Protein AF-M3CYW8-F1 (afdb_monomer_lite)

Radius of gyration: 17.1 Å; chains: 1; bounding box: 38×46×54 Å

Organism: Sphaerulina musiva (strain SO2202) (NCBI:txid692275)

Sequence (174 aa):
MQSASAKNTYDPSAAALNAGDVRFSFRGDLIPPSKANEIPVTLGLHHHGDAPEAAGYTIAELAHLARSSYAAQRCIAFQTLGRILYKLGKGEFGDPGEPEHVLEGGVVEGPEDTFGELARGLWREVERLQIVPILVDESEGRGVDGGKHMSAKSYATEAVWLWRKGGGRRWDAK

Structure (mmCIF, N/CA/C/O backbone):
data_AF-M3CYW8-F1
#
_entry.id   AF-M3CYW8-F1
#
loop_
_atom_site.group_PDB
_atom_site.id
_atom_site.type_symbol
_atom_site.label_atom_id
_atom_site.label_alt_id
_atom_site.label_comp_id
_atom_site.label_asym_id
_atom_site.label_entity_id
_atom_site.label_seq_id
_atom_site.pdbx_PDB_ins_code
_atom_site.Cartn_x
_atom_site.Cartn_y
_atom_site.Cartn_z
_atom_site.occupancy
_atom_site.B_iso_or_equiv
_atom_site.auth_seq_id
_atom_site.auth_comp_id
_atom_site.auth_asym_id
_atom_site.auth_atom_id
_atom_site.pdbx_PDB_model_num
ATOM 1 N N . MET A 1 1 ? -13.061 -35.719 -1.740 1.00 35.22 1 MET A N 1
ATOM 2 C CA . MET A 1 1 ? -12.083 -34.989 -0.907 1.00 35.22 1 MET A CA 1
ATOM 3 C C . MET A 1 1 ? -12.704 -33.641 -0.600 1.00 35.22 1 MET A C 1
ATOM 5 O O . MET A 1 1 ? -13.018 -32.917 -1.532 1.00 35.22 1 MET A O 1
ATOM 9 N N . GLN A 1 2 ? -13.049 -33.399 0.665 1.00 31.12 2 GLN A N 1
ATOM 10 C CA . GLN A 1 2 ? -13.748 -32.186 1.096 1.00 31.12 2 GLN A CA 1
ATOM 11 C C . GLN A 1 2 ? -12.807 -30.988 0.931 1.00 31.12 2 GLN A C 1
ATOM 13 O O . GLN A 1 2 ? -11.721 -30.978 1.505 1.00 31.12 2 GLN A O 1
ATOM 18 N N . SER A 1 3 ? -13.215 -30.019 0.111 1.00 34.97 3 SER A N 1
ATOM 19 C CA . SER A 1 3 ? -12.568 -28.712 0.024 1.00 34.97 3 SER A CA 1
ATOM 20 C C . SER A 1 3 ? -12.734 -28.040 1.380 1.00 34.97 3 SER A C 1
ATOM 22 O O . SER A 1 3 ? -13.861 -27.781 1.800 1.00 34.97 3 SER A O 1
ATOM 24 N N . ALA A 1 4 ? -11.634 -27.819 2.096 1.00 35.78 4 ALA A N 1
ATOM 25 C CA . ALA A 1 4 ? -11.656 -27.016 3.305 1.00 35.78 4 ALA A CA 1
ATOM 26 C C . ALA A 1 4 ? -12.133 -25.614 2.906 1.00 35.78 4 ALA A C 1
ATOM 28 O O . ALA A 1 4 ? -11.433 -24.897 2.196 1.00 35.78 4 ALA A O 1
ATOM 29 N N . SER A 1 5 ? -13.359 -25.262 3.298 1.00 37.94 5 SER A N 1
ATOM 30 C CA . SER A 1 5 ? -13.871 -23.900 3.195 1.00 37.94 5 SER A CA 1
ATOM 31 C C . SER A 1 5 ? -12.878 -23.001 3.921 1.00 37.94 5 SER A C 1
ATOM 33 O O . SER A 1 5 ? -12.704 -23.148 5.133 1.00 37.94 5 SER A O 1
ATOM 35 N N . ALA A 1 6 ? -12.190 -22.121 3.190 1.00 43.75 6 ALA A N 1
ATOM 36 C CA . ALA A 1 6 ? -11.362 -21.095 3.802 1.00 43.75 6 ALA A CA 1
ATOM 37 C C . ALA A 1 6 ? -12.234 -20.365 4.833 1.00 43.75 6 ALA A C 1
ATOM 39 O O . ALA A 1 6 ? -13.352 -19.946 4.520 1.00 43.75 6 ALA A O 1
ATOM 40 N N . LYS A 1 7 ? -11.780 -20.310 6.090 1.00 39.78 7 LYS A N 1
ATOM 41 C CA . LYS A 1 7 ? -12.448 -19.521 7.128 1.00 39.78 7 LYS A CA 1
ATOM 42 C C . LYS A 1 7 ? -12.556 -18.101 6.582 1.00 39.78 7 LYS A C 1
ATOM 44 O O . LYS A 1 7 ? -11.535 -17.492 6.283 1.00 39.78 7 LYS A O 1
ATOM 49 N N . ASN A 1 8 ? -13.777 -17.611 6.404 1.00 44.81 8 ASN A N 1
ATOM 50 C CA . ASN A 1 8 ? -14.013 -16.263 5.917 1.00 44.81 8 ASN A CA 1
ATOM 51 C C . ASN A 1 8 ? -13.693 -15.298 7.071 1.00 44.81 8 ASN A C 1
ATOM 53 O O . ASN A 1 8 ? -14.564 -14.960 7.865 1.00 44.81 8 ASN A O 1
ATOM 57 N N . THR A 1 9 ? -12.414 -14.944 7.238 1.00 44.19 9 THR A N 1
ATOM 58 C CA . THR A 1 9 ? -11.902 -14.138 8.367 1.00 44.19 9 THR A CA 1
ATOM 59 C C . THR A 1 9 ? -12.361 -12.673 8.314 1.00 44.19 9 THR A C 1
ATOM 61 O O . THR A 1 9 ? -12.047 -11.887 9.200 1.00 44.19 9 THR A O 1
ATOM 64 N N . TYR A 1 10 ? -13.138 -12.309 7.290 1.00 50.12 10 TYR A N 1
ATOM 65 C CA . TYR A 1 10 ? -13.766 -11.001 7.111 1.00 50.12 10 TYR A CA 1
ATOM 66 C C . TYR A 1 10 ? -15.266 -11.027 7.441 1.00 50.12 10 TYR A C 1
ATOM 68 O O . TYR A 1 10 ? -16.090 -10.447 6.736 1.00 50.12 10 TYR A O 1
ATOM 76 N N . ASP A 1 11 ? -15.628 -11.734 8.514 1.00 54.34 11 ASP A N 1
ATOM 77 C CA . ASP A 1 11 ? -16.987 -11.736 9.049 1.00 54.34 11 ASP A CA 1
ATOM 78 C C . ASP A 1 11 ? -17.301 -10.352 9.658 1.00 54.34 11 ASP A C 1
ATOM 80 O O . ASP A 1 11 ? -16.571 -9.900 10.546 1.00 54.34 11 ASP A O 1
ATOM 84 N N . PRO A 1 12 ? -18.371 -9.656 9.225 1.00 52.81 12 PRO A N 1
ATOM 85 C CA . PRO A 1 12 ? -18.763 -8.364 9.788 1.00 52.81 12 PRO A CA 1
ATOM 86 C C . PRO A 1 12 ? -19.141 -8.415 11.278 1.00 52.81 12 PRO A C 1
ATOM 88 O O . PRO A 1 12 ? -19.253 -7.360 11.901 1.00 52.81 12 PRO A O 1
ATOM 91 N N . SER A 1 13 ? -19.319 -9.611 11.850 1.00 46.88 13 SER A N 1
ATOM 92 C CA . SER A 1 13 ? -19.565 -9.854 13.277 1.00 46.88 13 SER A CA 1
ATOM 93 C C . SER A 1 13 ? -18.305 -10.158 14.104 1.00 46.88 13 SER A C 1
ATOM 95 O O . SER A 1 13 ? -18.406 -10.335 15.320 1.00 46.88 13 SER A O 1
ATOM 97 N N . ALA A 1 14 ? -17.118 -10.214 13.487 1.00 51.06 14 ALA A N 1
ATOM 98 C CA . ALA A 1 14 ? -15.874 -10.504 14.196 1.00 51.06 14 ALA A CA 1
ATOM 99 C C . ALA A 1 14 ? -15.530 -9.403 15.219 1.00 51.06 14 ALA A C 1
ATOM 101 O O . ALA A 1 14 ? -15.450 -8.223 14.884 1.00 51.06 14 ALA A O 1
ATOM 102 N N . ALA A 1 15 ? -15.294 -9.807 16.473 1.00 44.16 15 ALA A N 1
ATOM 103 C CA . ALA A 1 15 ? -15.057 -8.900 17.601 1.00 44.16 15 ALA A CA 1
ATOM 104 C C . ALA A 1 15 ? -13.686 -8.187 17.576 1.00 44.16 15 ALA A C 1
ATOM 106 O O . ALA A 1 15 ? -13.506 -7.198 18.280 1.00 44.16 15 ALA A O 1
ATOM 107 N N . ALA A 1 16 ? -12.729 -8.670 16.776 1.00 53.78 16 ALA A N 1
ATOM 108 C CA . ALA A 1 16 ? -11.415 -8.058 16.594 1.00 53.78 16 ALA A CA 1
ATOM 109 C C . ALA A 1 16 ? -10.911 -8.306 15.164 1.00 53.78 16 ALA A C 1
ATOM 111 O O . ALA A 1 16 ? -11.037 -9.415 14.638 1.00 53.78 16 ALA A O 1
ATOM 112 N N . LEU A 1 17 ? -10.337 -7.276 14.536 1.00 63.50 17 LEU A N 1
ATOM 113 C CA . LEU A 1 17 ? -9.733 -7.385 13.209 1.00 63.50 17 LEU A CA 1
ATOM 114 C C . LEU A 1 17 ? -8.260 -7.764 13.337 1.00 63.50 17 LEU A C 1
ATOM 116 O O . LEU A 1 17 ? -7.451 -6.971 13.813 1.00 63.50 17 LEU A O 1
ATOM 120 N N . ASN A 1 18 ? -7.888 -8.948 12.852 1.00 76.94 18 ASN A N 1
ATOM 121 C CA . ASN A 1 18 ? -6.478 -9.284 12.685 1.00 76.94 18 ASN A CA 1
ATOM 122 C C . ASN A 1 18 ? -5.862 -8.363 11.629 1.00 76.94 18 ASN A C 1
ATOM 124 O O . ASN A 1 18 ? -6.365 -8.278 10.509 1.00 76.94 18 ASN A O 1
ATOM 128 N N . ALA A 1 19 ? -4.727 -7.738 11.941 1.00 84.00 19 ALA A N 1
ATOM 129 C CA . ALA A 1 19 ? -4.055 -6.816 11.023 1.00 84.00 19 ALA A CA 1
ATOM 130 C C . ALA A 1 19 ? -3.726 -7.429 9.645 1.00 84.00 19 ALA A C 1
ATOM 132 O O . ALA A 1 19 ? -3.736 -6.719 8.643 1.00 84.00 19 ALA A O 1
ATOM 133 N N . GLY A 1 20 ? -3.472 -8.741 9.579 1.00 83.44 20 GLY A N 1
ATOM 134 C CA . GLY A 1 20 ? -3.218 -9.453 8.320 1.00 83.44 20 GLY A CA 1
ATOM 135 C C . GLY A 1 20 ? -4.445 -9.597 7.413 1.00 83.44 20 GLY A C 1
ATOM 136 O O . GLY A 1 20 ? -4.291 -9.695 6.197 1.00 83.44 20 GLY A O 1
ATOM 137 N N . ASP A 1 21 ? -5.648 -9.558 7.985 1.00 83.69 21 ASP A N 1
ATOM 138 C CA . ASP A 1 21 ? -6.905 -9.696 7.246 1.00 83.69 21 ASP A CA 1
ATOM 139 C C . ASP A 1 21 ? -7.473 -8.338 6.819 1.00 83.69 21 ASP A C 1
ATOM 141 O O . ASP A 1 21 ? -8.363 -8.270 5.975 1.00 83.69 21 ASP A O 1
ATOM 145 N N . VAL A 1 22 ? -6.950 -7.241 7.372 1.00 86.94 22 VAL A N 1
ATOM 146 C CA . VAL A 1 22 ? -7.410 -5.881 7.093 1.00 86.94 22 VAL A CA 1
ATOM 147 C C . VAL A 1 22 ? -7.249 -5.516 5.618 1.00 86.94 22 VAL A C 1
ATOM 149 O O . VAL A 1 22 ? -6.177 -5.659 5.026 1.00 86.94 22 VAL A O 1
ATOM 152 N N . ARG A 1 23 ? -8.332 -4.989 5.039 1.00 90.00 23 ARG A N 1
ATOM 153 C CA . ARG A 1 23 ? -8.417 -4.605 3.633 1.00 90.00 23 ARG A CA 1
ATOM 154 C C . ARG A 1 23 ? -8.270 -3.106 3.460 1.00 90.00 23 ARG A C 1
ATOM 156 O O . ARG A 1 23 ? -8.823 -2.308 4.218 1.00 90.00 23 ARG A O 1
ATOM 163 N N . PHE A 1 24 ? -7.562 -2.740 2.401 1.00 92.25 24 PHE A N 1
ATOM 164 C CA . PHE A 1 24 ? -7.317 -1.361 2.023 1.00 92.25 24 PHE A CA 1
ATOM 165 C C . PHE A 1 24 ? -7.883 -1.064 0.640 1.00 92.25 24 PHE A C 1
ATOM 167 O O . PHE A 1 24 ? -7.797 -1.875 -0.286 1.00 92.25 24 PHE A O 1
ATOM 174 N N . SER A 1 25 ? -8.428 0.138 0.483 1.00 93.06 25 SER A N 1
ATOM 175 C CA . SER A 1 25 ? -8.746 0.683 -0.833 1.00 93.06 25 SER A CA 1
ATOM 176 C C . SER A 1 25 ? -7.463 1.058 -1.583 1.00 93.06 25 SER A C 1
ATOM 178 O O . SER A 1 25 ? -6.399 1.220 -0.986 1.00 93.06 25 SER A O 1
ATOM 180 N N . PHE A 1 26 ? -7.553 1.331 -2.888 1.00 92.75 26 PHE A N 1
ATOM 181 C CA . PHE A 1 26 ? -6.419 1.876 -3.647 1.00 92.75 26 PHE A CA 1
ATOM 182 C C . PHE A 1 26 ? -5.911 3.214 -3.100 1.00 92.75 26 PHE A C 1
ATOM 184 O O . PHE A 1 26 ? -4.781 3.605 -3.382 1.00 92.75 26 PHE A O 1
ATOM 191 N N . ARG A 1 27 ? -6.722 3.949 -2.328 1.00 93.62 27 ARG A N 1
ATOM 192 C CA . ARG A 1 27 ? -6.302 5.185 -1.652 1.00 93.62 27 ARG A CA 1
ATOM 193 C C . ARG A 1 27 ? -5.523 4.927 -0.356 1.00 93.62 27 ARG A C 1
ATOM 195 O O . ARG A 1 27 ? -5.007 5.875 0.225 1.00 93.62 27 ARG A O 1
ATOM 202 N N . GLY A 1 28 ? -5.381 3.665 0.046 1.00 93.38 28 GLY A N 1
ATOM 203 C CA . GLY A 1 28 ? -4.758 3.258 1.301 1.00 93.38 28 GLY A CA 1
ATOM 204 C C . GLY A 1 28 ? -5.671 3.449 2.510 1.00 93.38 28 GLY A C 1
ATOM 205 O O . GLY A 1 28 ? -5.180 3.441 3.628 1.00 93.38 28 GLY A O 1
ATOM 206 N N . ASP A 1 29 ? -6.973 3.657 2.305 1.00 91.88 29 ASP A N 1
ATOM 207 C CA . ASP A 1 29 ? -7.942 3.767 3.399 1.00 91.88 29 ASP A CA 1
ATOM 208 C C . ASP A 1 29 ? -8.380 2.377 3.864 1.00 91.88 29 ASP A C 1
ATOM 210 O O . ASP A 1 29 ? -8.602 1.500 3.024 1.00 91.88 29 ASP A O 1
ATOM 214 N N . LEU A 1 30 ? -8.547 2.203 5.177 1.00 89.00 30 LEU A N 1
ATOM 215 C CA . LEU A 1 30 ? -9.143 1.000 5.758 1.00 89.00 30 LEU A CA 1
ATOM 216 C C . LEU A 1 30 ? -10.566 0.808 5.234 1.00 89.00 30 LEU A C 1
ATOM 218 O O . LEU A 1 30 ? -11.371 1.743 5.229 1.00 89.00 30 LEU A O 1
ATOM 222 N N . ILE A 1 31 ? -10.886 -0.418 4.838 1.00 85.00 31 ILE A N 1
ATOM 223 C CA . ILE A 1 31 ? -12.244 -0.836 4.501 1.00 85.00 31 ILE A CA 1
ATOM 224 C C . ILE A 1 31 ? -12.739 -1.713 5.651 1.00 85.00 31 ILE A C 1
ATOM 226 O O . ILE A 1 31 ? -12.256 -2.827 5.794 1.00 85.00 31 ILE A O 1
ATOM 230 N N . PRO A 1 32 ? -13.684 -1.249 6.485 1.00 77.50 32 PRO A N 1
ATOM 231 C CA . PRO A 1 32 ? -14.276 -2.091 7.518 1.00 77.50 32 PRO A CA 1
ATOM 232 C C . PRO A 1 32 ? -15.002 -3.301 6.902 1.00 77.50 32 PRO A C 1
ATOM 234 O O . PRO A 1 32 ? -15.651 -3.130 5.865 1.00 77.50 32 PRO A O 1
ATOM 237 N N . PRO A 1 33 ? -14.998 -4.483 7.548 1.00 71.50 33 PRO A N 1
ATOM 238 C CA . PRO A 1 33 ? -15.730 -5.662 7.070 1.00 71.50 33 PRO A CA 1
ATOM 239 C C . PRO A 1 33 ? -17.202 -5.400 6.762 1.00 71.50 33 PRO A C 1
ATOM 241 O O . PRO A 1 33 ? -17.707 -5.850 5.738 1.00 71.50 33 PRO A O 1
ATOM 244 N N . SER A 1 34 ? -17.871 -4.592 7.590 1.00 68.88 34 SER A N 1
ATOM 245 C CA . SER A 1 34 ? -19.270 -4.197 7.387 1.00 68.88 34 SER A CA 1
ATOM 246 C C . SER A 1 34 ? -19.511 -3.458 6.069 1.00 68.88 34 SER A C 1
ATOM 248 O O . SER A 1 34 ? -20.586 -3.579 5.498 1.00 68.88 34 SER A O 1
ATOM 250 N N . LYS A 1 35 ? -18.507 -2.737 5.556 1.00 70.25 35 LYS A N 1
ATOM 251 C CA . LYS A 1 35 ? -18.585 -1.991 4.292 1.00 70.25 35 LYS A CA 1
ATOM 252 C C . LYS A 1 35 ? -18.020 -2.757 3.101 1.00 70.25 35 LYS A C 1
ATOM 254 O O . LYS A 1 35 ? -18.289 -2.376 1.967 1.00 70.25 35 LYS A O 1
ATOM 259 N N . ALA A 1 36 ? -17.237 -3.813 3.326 1.00 69.38 36 ALA A N 1
ATOM 260 C CA . ALA A 1 36 ? -16.538 -4.525 2.257 1.00 69.38 36 ALA A CA 1
ATOM 261 C C . ALA A 1 36 ? -17.494 -5.136 1.219 1.00 69.38 36 ALA A C 1
ATOM 263 O O . ALA A 1 36 ? -17.180 -5.102 0.033 1.00 69.38 36 ALA A O 1
ATOM 264 N N . ASN A 1 37 ? -18.669 -5.603 1.660 1.00 67.62 37 ASN A N 1
ATOM 265 C CA . ASN A 1 37 ? -19.702 -6.204 0.804 1.00 67.62 37 ASN A CA 1
ATOM 266 C C . ASN A 1 37 ? -20.645 -5.168 0.153 1.00 67.62 37 ASN A C 1
ATOM 268 O O . ASN A 1 37 ? -21.445 -5.516 -0.710 1.00 67.62 37 ASN A O 1
ATOM 272 N N . GLU A 1 38 ? -20.591 -3.901 0.578 1.00 70.19 38 GLU A N 1
ATOM 273 C CA . GLU A 1 38 ? -21.452 -2.823 0.062 1.00 70.19 38 GLU A CA 1
ATOM 274 C C . GLU A 1 38 ? -20.788 -2.036 -1.078 1.00 70.19 38 GLU A C 1
ATOM 276 O O . GLU A 1 38 ? -21.442 -1.276 -1.797 1.00 70.19 38 GLU A O 1
ATOM 281 N N . ILE A 1 39 ? -19.471 -2.186 -1.245 1.00 71.62 39 ILE A N 1
ATOM 282 C CA . ILE A 1 39 ? -18.699 -1.456 -2.249 1.00 71.62 39 ILE A CA 1
ATOM 283 C C . ILE A 1 39 ? -19.011 -2.035 -3.641 1.00 71.62 39 ILE A C 1
ATOM 285 O O . ILE A 1 39 ? -18.875 -3.236 -3.849 1.00 71.62 39 ILE A O 1
ATOM 289 N N . PRO A 1 40 ? -19.377 -1.210 -4.642 1.00 74.06 40 PRO A N 1
ATOM 290 C CA . PRO A 1 40 ? -19.656 -1.712 -5.984 1.00 74.06 40 PRO A CA 1
ATOM 291 C C . PRO A 1 40 ? -18.444 -2.383 -6.649 1.00 74.06 40 PRO A C 1
ATOM 293 O O . PRO A 1 40 ? -17.348 -1.815 -6.699 1.00 74.06 40 PRO A O 1
ATOM 296 N N . VAL A 1 41 ? -18.663 -3.549 -7.267 1.00 67.62 41 VAL A N 1
ATOM 297 C CA . VAL A 1 41 ? -17.637 -4.297 -8.027 1.00 67.62 41 VAL A CA 1
ATOM 298 C C . VAL A 1 41 ? -17.002 -3.493 -9.162 1.00 67.62 41 VAL A C 1
ATOM 300 O O . VAL A 1 41 ? -15.829 -3.674 -9.487 1.00 67.62 41 VAL A O 1
ATOM 303 N N . THR A 1 42 ? -17.745 -2.530 -9.712 1.00 67.88 42 THR A N 1
ATOM 304 C CA . THR A 1 42 ? -17.305 -1.623 -10.782 1.00 67.88 42 THR A CA 1
ATOM 305 C C . THR A 1 42 ? -16.125 -0.734 -10.389 1.00 67.88 42 THR A C 1
ATOM 307 O O . THR A 1 42 ? -15.474 -0.169 -11.264 1.00 67.88 42 THR A O 1
ATOM 310 N N . LEU A 1 43 ? -15.810 -0.626 -9.094 1.00 66.50 43 LEU A N 1
ATOM 311 C CA . LEU A 1 43 ? -14.669 0.141 -8.594 1.00 66.50 43 LEU A CA 1
ATOM 312 C C . LEU A 1 43 ? -13.328 -0.605 -8.708 1.00 66.50 43 LEU A C 1
ATOM 314 O O . LEU A 1 43 ? -12.297 -0.049 -8.332 1.00 66.50 43 LEU A O 1
ATOM 318 N N . GLY A 1 44 ? -13.321 -1.853 -9.199 1.00 68.81 44 GLY A N 1
ATOM 319 C CA . GLY A 1 44 ? -12.097 -2.642 -9.412 1.00 68.81 44 GLY A CA 1
ATOM 320 C C . GLY A 1 44 ? -11.368 -3.040 -8.123 1.00 68.81 44 GLY A C 1
ATOM 321 O O . GLY A 1 44 ? -10.234 -3.511 -8.166 1.00 68.81 44 GLY A O 1
ATOM 322 N N . LEU A 1 45 ? -12.010 -2.832 -6.971 1.00 72.94 45 LEU A N 1
ATOM 323 C CA . LEU A 1 45 ? -11.499 -3.210 -5.653 1.00 72.94 45 LEU A CA 1
ATOM 324 C C . LEU A 1 45 ? -11.740 -4.684 -5.321 1.00 72.94 45 LEU A C 1
ATOM 326 O O . LEU A 1 45 ? -11.219 -5.155 -4.322 1.00 72.94 45 LEU A O 1
ATOM 330 N N . HIS A 1 46 ? -12.514 -5.394 -6.136 1.00 70.19 46 HIS A N 1
ATOM 331 C CA . HIS A 1 46 ? -12.751 -6.822 -5.969 1.00 70.19 46 HIS A CA 1
ATOM 332 C C . HIS A 1 46 ? -11.733 -7.575 -6.810 1.00 70.19 46 HIS A C 1
ATOM 334 O O . HIS A 1 46 ? -11.487 -7.223 -7.967 1.00 70.19 46 HIS A O 1
ATOM 340 N N . HIS A 1 47 ? -11.119 -8.588 -6.217 1.00 66.50 47 HIS A N 1
ATOM 341 C CA . HIS A 1 47 ? -10.143 -9.433 -6.886 1.00 66.50 47 HIS A CA 1
ATOM 342 C C . HIS A 1 47 ? -10.783 -10.758 -7.304 1.00 66.50 47 HIS A C 1
ATOM 344 O O . HIS A 1 47 ? -11.790 -11.191 -6.764 1.00 66.50 47 HIS A O 1
ATOM 350 N N . HIS A 1 48 ? -10.212 -11.410 -8.313 1.00 56.31 48 HIS A N 1
ATOM 351 C CA . HIS A 1 48 ? -10.724 -12.683 -8.838 1.00 56.31 48 HIS A CA 1
ATOM 352 C C . HIS A 1 48 ? -10.142 -13.912 -8.103 1.00 56.31 48 HIS A C 1
ATOM 354 O O . HIS A 1 48 ? -10.076 -14.991 -8.687 1.00 56.31 48 HIS A O 1
ATOM 360 N N . GLY A 1 49 ? -9.632 -13.727 -6.878 1.00 55.66 49 GLY A N 1
ATOM 361 C CA . GLY A 1 49 ? -8.881 -14.726 -6.104 1.00 55.66 49 GLY A CA 1
ATOM 362 C C . GLY A 1 49 ? -9.694 -15.391 -4.988 1.00 55.66 49 GLY A C 1
ATOM 363 O O . GLY A 1 49 ? -10.896 -15.584 -5.126 1.00 55.66 49 GLY A O 1
ATOM 364 N N . ASP A 1 50 ? -9.036 -15.724 -3.872 1.00 48.50 50 ASP A N 1
ATOM 365 C CA . ASP A 1 50 ? -9.579 -16.569 -2.789 1.00 48.50 50 ASP A CA 1
ATOM 366 C C . ASP A 1 50 ? -10.712 -15.929 -1.948 1.00 48.50 50 ASP A C 1
ATOM 368 O O . ASP A 1 50 ? -11.341 -16.620 -1.147 1.00 48.50 50 ASP A O 1
ATOM 372 N N . ALA A 1 51 ? -11.011 -14.634 -2.127 1.00 53.84 51 ALA A N 1
ATOM 373 C CA . ALA A 1 51 ? -12.122 -13.939 -1.459 1.00 53.84 51 ALA A CA 1
ATOM 374 C C . ALA A 1 51 ? -12.760 -12.856 -2.364 1.00 53.84 51 ALA A C 1
ATOM 376 O O . ALA A 1 51 ? -12.654 -11.664 -2.067 1.00 53.84 51 ALA A O 1
ATOM 377 N N . PRO A 1 52 ? -13.420 -13.248 -3.471 1.00 59.47 52 PRO A N 1
ATOM 378 C CA . PRO A 1 52 ? -13.854 -12.329 -4.528 1.00 59.47 52 PRO A CA 1
ATOM 379 C C . PRO A 1 52 ? -14.988 -11.383 -4.113 1.00 59.47 52 PRO A C 1
ATOM 381 O O . PRO A 1 52 ? -15.232 -10.373 -4.770 1.00 59.47 52 PRO A O 1
ATOM 384 N N . GLU A 1 53 ? -15.660 -11.699 -3.008 1.00 57.97 53 GLU A N 1
ATOM 385 C CA . GLU A 1 53 ? -16.819 -10.972 -2.487 1.00 57.97 53 GLU A CA 1
ATOM 386 C C . GLU A 1 53 ? -16.428 -9.712 -1.688 1.00 57.97 53 GLU A C 1
ATOM 388 O O . GLU A 1 53 ? -17.260 -8.834 -1.486 1.00 57.97 53 GLU A O 1
ATOM 393 N N . ALA A 1 54 ? -15.172 -9.601 -1.228 1.00 64.69 54 ALA A N 1
ATOM 394 C CA . ALA A 1 54 ? -14.749 -8.541 -0.313 1.00 64.69 54 ALA A CA 1
ATOM 395 C C . ALA A 1 54 ? -13.870 -7.491 -1.009 1.00 64.69 54 ALA A C 1
ATOM 397 O O . ALA A 1 54 ? -12.746 -7.771 -1.430 1.00 64.69 54 ALA A O 1
ATOM 398 N N . ALA A 1 55 ? -14.349 -6.249 -1.070 1.00 80.50 55 ALA A N 1
ATOM 399 C CA . ALA A 1 55 ? -13.597 -5.143 -1.649 1.00 80.50 55 ALA A CA 1
ATOM 400 C C . ALA A 1 55 ? -12.308 -4.816 -0.875 1.00 80.50 55 ALA A C 1
ATOM 402 O O . ALA A 1 55 ? -12.280 -4.764 0.355 1.00 80.50 55 ALA A O 1
ATOM 403 N N . GLY A 1 56 ? -11.259 -4.481 -1.617 1.00 87.69 56 GLY A N 1
ATOM 404 C CA . GLY A 1 56 ? -9.968 -4.051 -1.101 1.00 87.69 56 GLY A CA 1
ATOM 405 C C . GLY A 1 56 ? -8.914 -5.141 -1.159 1.00 87.69 56 GLY A C 1
ATOM 406 O O . GLY A 1 56 ? -9.191 -6.281 -1.516 1.00 87.69 56 GLY A O 1
ATOM 407 N N . TYR A 1 57 ? -7.696 -4.758 -0.792 1.00 90.44 57 TYR A N 1
ATOM 408 C CA . TYR A 1 57 ? -6.544 -5.648 -0.783 1.00 90.44 57 TYR A CA 1
ATOM 409 C C . TYR A 1 57 ? -5.910 -5.681 0.600 1.00 90.44 57 TYR A C 1
ATOM 411 O O . TYR A 1 57 ? -5.742 -4.632 1.229 1.00 90.44 57 TYR A O 1
ATOM 419 N N . THR A 1 58 ? -5.523 -6.865 1.058 1.00 92.88 58 THR A N 1
ATOM 420 C CA . THR A 1 58 ? -4.671 -7.005 2.244 1.00 92.88 58 THR A CA 1
ATOM 421 C C . THR A 1 58 ? -3.215 -6.680 1.904 1.00 92.88 58 THR A C 1
ATOM 423 O O . THR A 1 58 ? -2.805 -6.703 0.739 1.00 92.88 58 THR A O 1
ATOM 426 N N . ILE A 1 59 ? -2.380 -6.413 2.914 1.00 94.50 59 ILE A N 1
ATOM 427 C CA . ILE A 1 59 ? -0.935 -6.211 2.695 1.00 94.50 59 ILE A CA 1
ATOM 428 C C . ILE A 1 59 ? -0.301 -7.467 2.072 1.00 94.50 59 ILE A C 1
ATOM 430 O O . ILE A 1 59 ? 0.565 -7.346 1.206 1.00 94.50 59 ILE A O 1
ATOM 434 N N . ALA A 1 60 ? -0.763 -8.666 2.442 1.00 94.12 60 ALA A N 1
ATOM 435 C CA . ALA A 1 60 ? -0.288 -9.929 1.879 1.00 94.12 60 ALA A CA 1
ATOM 436 C C . ALA A 1 60 ? -0.614 -10.073 0.384 1.00 94.12 60 ALA A C 1
ATOM 438 O O . ALA A 1 60 ? 0.263 -10.436 -0.405 1.00 94.12 60 ALA A O 1
ATOM 439 N N . GLU A 1 61 ? -1.840 -9.735 -0.022 1.00 93.50 61 GLU A N 1
ATOM 440 C CA . GLU A 1 61 ? -2.249 -9.734 -1.430 1.00 93.50 61 GLU A CA 1
ATOM 441 C C . GLU A 1 61 ? -1.445 -8.701 -2.232 1.00 93.50 61 GLU A C 1
ATOM 443 O O . GLU A 1 61 ? -0.906 -9.016 -3.294 1.00 93.50 61 GLU A O 1
ATOM 448 N N . LEU A 1 62 ? -1.271 -7.488 -1.697 1.00 96.31 62 LEU A N 1
ATOM 449 C CA . LEU A 1 62 ? -0.443 -6.457 -2.326 1.00 96.31 62 LEU A CA 1
ATOM 450 C C . LEU A 1 62 ? 1.024 -6.892 -2.444 1.00 96.31 62 LEU A C 1
ATOM 452 O O . LEU A 1 62 ? 1.650 -6.649 -3.475 1.00 96.31 62 LEU A O 1
ATOM 456 N N . ALA A 1 63 ? 1.574 -7.579 -1.439 1.00 96.81 63 ALA A N 1
ATOM 457 C CA . ALA A 1 63 ? 2.924 -8.139 -1.494 1.00 96.81 63 ALA A CA 1
ATOM 458 C C . ALA A 1 63 ? 3.059 -9.198 -2.597 1.00 96.81 63 ALA A C 1
ATOM 460 O O . ALA A 1 63 ? 4.097 -9.289 -3.255 1.00 96.81 63 ALA A O 1
ATOM 461 N N . HIS A 1 64 ? 2.022 -10.013 -2.801 1.00 95.44 64 HIS A N 1
ATOM 462 C CA . HIS A 1 64 ? 1.980 -10.979 -3.893 1.00 95.44 64 HIS A CA 1
ATOM 463 C C . HIS A 1 64 ? 1.967 -10.270 -5.256 1.00 95.44 64 HIS A C 1
ATOM 465 O O . HIS A 1 64 ? 2.823 -10.550 -6.097 1.00 95.44 64 HIS A O 1
ATOM 471 N N . LEU A 1 65 ? 1.079 -9.287 -5.444 1.00 95.12 65 LEU A N 1
ATOM 472 C CA . LEU A 1 65 ? 0.990 -8.494 -6.676 1.00 95.12 65 LEU A CA 1
ATOM 473 C C . LEU A 1 65 ? 2.285 -7.728 -6.985 1.00 95.12 65 LEU A C 1
ATOM 475 O O . LEU A 1 65 ? 2.697 -7.666 -8.141 1.00 95.12 65 LEU A O 1
ATOM 479 N N . ALA A 1 66 ? 2.961 -7.205 -5.960 1.00 97.12 66 ALA A N 1
ATOM 480 C CA . ALA A 1 66 ? 4.242 -6.510 -6.071 1.00 97.12 66 ALA A CA 1
ATOM 481 C C . ALA A 1 66 ? 5.366 -7.375 -6.676 1.00 97.12 66 ALA A C 1
ATOM 483 O O . ALA A 1 66 ? 6.304 -6.836 -7.261 1.00 97.12 66 ALA A O 1
ATOM 484 N N . ARG A 1 67 ? 5.266 -8.707 -6.573 1.00 95.81 67 ARG A N 1
ATOM 485 C CA . ARG A 1 67 ? 6.234 -9.675 -7.123 1.00 95.81 67 ARG A CA 1
ATOM 486 C C . ARG A 1 67 ? 5.787 -10.313 -8.440 1.00 95.81 67 ARG A C 1
ATOM 488 O O . ARG A 1 67 ? 6.491 -11.169 -8.969 1.00 95.81 67 ARG A O 1
ATOM 495 N N . SER A 1 68 ? 4.630 -9.924 -8.970 1.00 95.44 68 SER A N 1
ATOM 496 C CA . SER A 1 68 ? 4.101 -10.489 -10.211 1.00 95.44 68 SER A CA 1
ATOM 497 C C . SER A 1 68 ? 5.012 -10.197 -11.403 1.00 95.44 68 SER A C 1
ATOM 499 O O . SER A 1 68 ? 5.590 -9.114 -11.498 1.00 95.44 68 SER A O 1
ATOM 501 N N . SER A 1 69 ? 5.070 -11.114 -12.370 1.00 93.00 69 SER A N 1
ATOM 502 C CA . SER A 1 69 ? 5.667 -10.854 -13.686 1.00 93.00 69 SER A CA 1
ATOM 503 C C . SER A 1 69 ? 4.872 -9.815 -14.487 1.00 93.00 69 SER A C 1
ATOM 505 O O . SER A 1 69 ? 5.430 -9.121 -15.336 1.00 93.00 69 SER A O 1
ATOM 507 N N . TYR A 1 70 ? 3.585 -9.617 -14.182 1.00 94.88 70 TYR A N 1
ATOM 508 C CA . TYR A 1 70 ? 2.756 -8.638 -14.873 1.00 94.88 70 TYR A CA 1
ATOM 509 C C . TYR A 1 70 ? 2.909 -7.229 -14.285 1.00 94.88 70 TYR A C 1
ATOM 511 O O . TYR A 1 70 ? 2.491 -6.940 -13.163 1.00 94.88 70 TYR A O 1
ATOM 519 N N . ALA A 1 71 ? 3.472 -6.312 -15.077 1.00 94.69 71 ALA A N 1
ATOM 520 C CA . ALA A 1 71 ? 3.824 -4.967 -14.621 1.00 94.69 71 ALA A CA 1
ATOM 521 C C . ALA A 1 71 ? 2.637 -4.147 -14.089 1.00 94.69 71 ALA A C 1
ATOM 523 O O . ALA A 1 71 ? 2.803 -3.394 -13.133 1.00 94.69 71 ALA A O 1
ATOM 524 N N . ALA A 1 72 ? 1.436 -4.306 -14.653 1.00 94.88 72 ALA A N 1
ATOM 525 C CA . ALA A 1 72 ? 0.267 -3.554 -14.194 1.00 94.88 72 ALA A CA 1
ATOM 526 C C . ALA A 1 72 ? -0.149 -3.931 -12.759 1.00 94.88 72 ALA A C 1
ATOM 528 O O . ALA A 1 72 ? -0.509 -3.051 -11.980 1.00 94.88 72 ALA A O 1
ATOM 529 N N . GLN A 1 73 ? -0.031 -5.211 -12.381 1.00 94.81 73 GLN A N 1
ATOM 530 C CA . GLN A 1 73 ? -0.280 -5.661 -11.004 1.00 94.81 73 GLN A CA 1
ATOM 531 C C . GLN A 1 73 ? 0.720 -5.040 -10.027 1.00 94.81 73 GLN A C 1
ATOM 533 O O . GLN A 1 73 ? 0.327 -4.563 -8.963 1.00 94.81 73 GLN A O 1
ATOM 538 N N . ARG A 1 74 ? 1.997 -4.965 -10.422 1.00 96.75 74 ARG A N 1
ATOM 539 C CA . ARG A 1 74 ? 3.033 -4.306 -9.620 1.00 96.75 74 ARG A CA 1
ATOM 540 C C . ARG A 1 74 ? 2.747 -2.818 -9.426 1.00 96.75 74 ARG A C 1
ATOM 542 O O . ARG A 1 74 ? 2.825 -2.335 -8.302 1.00 96.75 74 ARG A O 1
ATOM 549 N N . CYS A 1 75 ? 2.350 -2.104 -10.482 1.00 97.38 75 CYS A N 1
ATOM 550 C CA . CYS A 1 75 ? 1.973 -0.689 -10.391 1.00 97.38 75 CYS A CA 1
ATOM 551 C C . CYS A 1 75 ? 0.875 -0.457 -9.342 1.00 97.38 75 CYS A C 1
ATOM 553 O O . CYS A 1 75 ? 1.045 0.373 -8.450 1.00 97.38 75 CYS A O 1
ATOM 555 N N . ILE A 1 76 ? -0.211 -1.236 -9.411 1.00 95.81 76 ILE A N 1
ATOM 556 C CA . ILE A 1 76 ? -1.325 -1.157 -8.455 1.00 95.81 76 ILE A CA 1
ATOM 557 C C . ILE A 1 76 ? -0.826 -1.401 -7.027 1.00 95.81 76 ILE A C 1
ATOM 559 O O . ILE A 1 76 ? -1.169 -0.648 -6.109 1.00 95.81 76 ILE A O 1
ATOM 563 N N . ALA A 1 77 ? 0.013 -2.422 -6.845 1.00 97.00 77 ALA A N 1
ATOM 564 C CA . ALA A 1 77 ? 0.565 -2.757 -5.544 1.00 97.00 77 ALA A CA 1
ATOM 565 C C . ALA A 1 77 ? 1.423 -1.629 -4.971 1.00 97.00 77 ALA A C 1
ATOM 567 O O . ALA A 1 77 ? 1.184 -1.197 -3.848 1.00 97.00 77 ALA A O 1
ATOM 568 N N . PHE A 1 78 ? 2.374 -1.102 -5.741 1.00 98.44 78 PHE A N 1
ATOM 569 C CA . PHE A 1 78 ? 3.287 -0.061 -5.272 1.00 98.44 78 PHE A CA 1
ATOM 570 C C . PHE A 1 78 ? 2.564 1.237 -4.921 1.00 98.44 78 PHE A C 1
ATOM 572 O O . PHE A 1 78 ? 2.816 1.805 -3.859 1.00 98.44 78 PHE A O 1
ATOM 579 N N . GLN A 1 79 ? 1.608 1.668 -5.748 1.00 98.06 79 GLN A N 1
ATOM 580 C CA . GLN A 1 79 ? 0.797 2.851 -5.452 1.00 98.06 79 GLN A CA 1
ATOM 581 C C . GLN A 1 79 ? 0.001 2.683 -4.153 1.00 98.06 79 GLN A C 1
ATOM 583 O O . GLN A 1 79 ? -0.043 3.594 -3.324 1.00 98.06 79 GLN A O 1
ATOM 588 N N . THR A 1 80 ? -0.617 1.516 -3.967 1.00 98.00 80 THR A N 1
ATOM 589 C CA . THR A 1 80 ? -1.452 1.237 -2.793 1.00 98.00 80 THR A CA 1
ATOM 590 C C . THR A 1 80 ? -0.597 1.108 -1.532 1.00 98.00 80 THR A C 1
ATOM 592 O O . THR A 1 80 ? -0.863 1.786 -0.542 1.00 98.00 80 THR A O 1
ATOM 595 N N . LEU A 1 81 ? 0.488 0.328 -1.584 1.00 98.31 81 LEU A N 1
ATOM 596 C CA . LEU A 1 81 ? 1.436 0.155 -0.479 1.00 98.31 81 LEU A CA 1
ATOM 597 C C . LEU A 1 81 ? 2.077 1.480 -0.064 1.00 98.31 81 LEU A C 1
ATOM 599 O O . LEU A 1 81 ? 2.174 1.754 1.127 1.00 98.31 81 LEU A O 1
ATOM 603 N N . GLY A 1 82 ? 2.461 2.336 -1.015 1.00 98.06 82 GLY A N 1
ATOM 604 C CA . GLY A 1 82 ? 3.002 3.662 -0.711 1.00 98.06 82 GLY A CA 1
ATOM 605 C C . GLY A 1 82 ? 2.037 4.514 0.118 1.00 98.06 82 GLY A C 1
ATOM 606 O O . GLY A 1 82 ? 2.438 5.123 1.110 1.00 98.06 82 GLY A O 1
ATOM 607 N N . ARG A 1 83 ? 0.749 4.514 -0.243 1.00 98.19 83 ARG A N 1
ATOM 608 C CA . ARG A 1 83 ? -0.300 5.246 0.487 1.00 98.19 83 ARG A CA 1
ATOM 609 C C . ARG A 1 83 ? -0.553 4.654 1.871 1.00 98.19 83 ARG A C 1
ATOM 611 O O . ARG A 1 83 ? -0.640 5.414 2.831 1.00 98.19 83 ARG A O 1
ATOM 618 N N . ILE A 1 84 ? -0.606 3.324 1.982 1.00 96.75 84 ILE A N 1
ATOM 619 C CA . ILE A 1 84 ? -0.737 2.626 3.270 1.00 96.75 84 ILE A CA 1
ATOM 620 C C . ILE A 1 84 ? 0.439 2.982 4.183 1.00 96.75 84 ILE A C 1
ATOM 622 O O . ILE A 1 84 ? 0.220 3.400 5.312 1.00 96.75 84 ILE A O 1
ATOM 626 N N . LEU A 1 85 ? 1.680 2.884 3.696 1.00 96.50 85 LEU A N 1
ATOM 627 C CA . LEU A 1 85 ? 2.882 3.173 4.486 1.00 96.50 85 LEU A CA 1
ATOM 628 C C . LEU A 1 85 ? 2.943 4.635 4.939 1.00 96.50 85 LEU A C 1
ATOM 630 O O . LEU A 1 85 ? 3.382 4.909 6.054 1.00 96.50 85 LEU A O 1
ATOM 634 N N . TYR A 1 86 ? 2.491 5.570 4.098 1.00 95.94 86 TYR A N 1
ATOM 635 C CA . TYR A 1 86 ? 2.375 6.973 4.485 1.00 95.94 86 TYR A CA 1
ATOM 636 C C . TYR A 1 86 ? 1.398 7.149 5.650 1.00 95.94 86 TYR A C 1
ATOM 638 O O . TYR A 1 86 ? 1.778 7.686 6.687 1.00 95.94 86 TYR A O 1
ATOM 646 N N . LYS A 1 87 ? 0.166 6.653 5.495 1.00 94.81 87 LYS A N 1
ATOM 647 C CA . LYS A 1 87 ? -0.906 6.753 6.496 1.00 94.81 87 LYS A CA 1
ATOM 648 C C . LYS A 1 87 ? -0.543 6.047 7.803 1.00 94.81 87 LYS A C 1
ATOM 650 O O . LYS A 1 87 ? -0.707 6.619 8.878 1.00 94.81 87 LYS A O 1
ATOM 655 N N . LEU A 1 88 ? 0.041 4.852 7.704 1.00 92.44 88 LEU A N 1
ATOM 656 C CA . LEU A 1 88 ? 0.533 4.078 8.841 1.00 92.44 88 LEU A CA 1
ATOM 657 C C . LEU A 1 88 ? 1.635 4.835 9.595 1.00 92.44 88 LEU A C 1
ATOM 659 O O . LEU A 1 88 ? 1.576 4.943 10.813 1.00 92.44 88 LEU A O 1
ATOM 663 N N . GLY A 1 89 ? 2.606 5.425 8.890 1.00 90.81 89 GLY A N 1
ATOM 664 C CA . GLY A 1 89 ? 3.643 6.247 9.527 1.00 90.81 89 GLY A CA 1
ATOM 665 C C . GLY A 1 89 ? 3.096 7.520 10.184 1.00 90.81 89 GLY A C 1
ATOM 666 O O . GLY A 1 89 ? 3.607 7.963 11.214 1.00 90.81 89 GLY A O 1
ATOM 667 N N . LYS A 1 90 ? 2.030 8.090 9.611 1.00 90.88 90 LYS A N 1
ATOM 668 C CA . LYS A 1 90 ? 1.321 9.256 10.150 1.00 90.88 90 LYS A CA 1
ATOM 669 C C . LYS A 1 90 ? 0.408 8.932 11.337 1.00 90.88 90 LYS A C 1
ATOM 671 O O . LYS A 1 90 ? -0.101 9.880 11.929 1.00 90.88 90 LYS A O 1
ATOM 676 N N . GLY A 1 91 ? 0.243 7.655 11.687 1.00 87.31 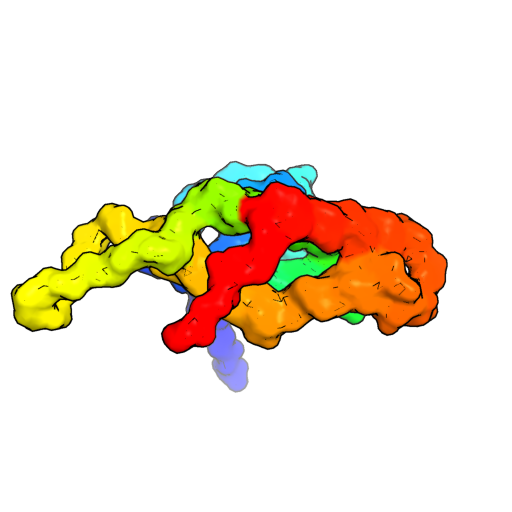91 GLY A N 1
ATOM 677 C CA . GLY A 1 91 ? -0.606 7.209 12.791 1.00 87.31 91 GLY A CA 1
ATOM 678 C C . GLY A 1 91 ? -2.100 7.183 12.458 1.00 87.31 91 GLY A C 1
ATOM 679 O O . GLY A 1 91 ? -2.921 7.120 13.362 1.00 87.31 91 GLY A O 1
ATOM 680 N N . GLU A 1 92 ? -2.489 7.217 11.176 1.00 89.31 92 GLU A N 1
ATOM 681 C CA . GLU A 1 92 ? -3.912 7.200 10.775 1.00 89.31 92 GLU A CA 1
ATOM 682 C C . GLU A 1 92 ? -4.627 5.881 11.117 1.00 89.31 92 GLU A C 1
ATOM 684 O O . GLU A 1 92 ? -5.852 5.810 11.053 1.00 89.31 92 GLU A O 1
ATOM 689 N N . PHE A 1 93 ? -3.871 4.841 11.472 1.00 85.56 93 PHE A N 1
ATOM 690 C CA . PHE A 1 93 ? -4.397 3.549 11.913 1.00 85.56 93 PHE A CA 1
ATOM 691 C C . PHE A 1 93 ? -4.153 3.289 13.405 1.00 85.56 93 PHE A C 1
ATOM 693 O O . PHE A 1 93 ? -4.365 2.162 13.832 1.00 85.56 93 PHE A O 1
ATOM 700 N N . GLY A 1 94 ? -3.709 4.301 14.163 1.00 80.94 94 GLY A N 1
ATOM 701 C CA . GLY A 1 94 ? -3.265 4.207 15.559 1.00 80.94 94 GLY A CA 1
ATOM 702 C C . GLY A 1 94 ? -1.779 4.523 15.742 1.00 80.94 94 GLY A C 1
ATOM 703 O O . GLY A 1 94 ? -0.996 4.418 14.790 1.00 80.94 94 GLY A O 1
ATOM 704 N N . ASP A 1 95 ? -1.385 4.916 16.957 1.00 73.31 95 ASP A N 1
ATOM 705 C CA . ASP A 1 95 ? 0.022 5.114 17.317 1.00 73.31 95 ASP A CA 1
ATOM 706 C C . ASP A 1 95 ? 0.610 3.798 17.868 1.00 73.31 95 ASP A C 1
ATOM 708 O O . ASP A 1 95 ? 0.153 3.291 18.893 1.00 73.31 95 ASP A O 1
ATOM 712 N N . PRO A 1 96 ? 1.634 3.206 17.222 1.00 66.12 96 PRO A N 1
ATOM 713 C CA . PRO A 1 96 ? 2.233 1.967 17.711 1.00 66.12 96 PRO A CA 1
ATOM 714 C C . PRO A 1 96 ? 2.953 2.123 19.061 1.00 66.12 96 PRO A C 1
ATOM 716 O O . PRO A 1 96 ? 3.195 1.107 19.718 1.00 66.12 96 PRO A O 1
ATOM 719 N N . GLY A 1 97 ? 3.321 3.351 19.446 1.00 63.88 97 GLY A N 1
ATOM 720 C CA . GLY A 1 97 ? 4.012 3.689 20.690 1.00 63.88 97 GLY A CA 1
ATOM 721 C C . GLY A 1 97 ? 3.092 3.957 21.882 1.00 63.88 97 GLY A C 1
ATOM 722 O O . GLY A 1 97 ? 3.604 4.184 22.980 1.00 63.88 97 GLY A O 1
ATOM 723 N N . GLU A 1 98 ? 1.768 3.924 21.696 1.00 59.75 98 GLU A N 1
ATOM 724 C CA . GLU A 1 98 ? 0.823 3.952 22.813 1.00 59.75 98 GLU A CA 1
ATOM 725 C C . GLU A 1 98 ? 1.081 2.744 23.730 1.00 59.75 98 GLU A C 1
ATOM 727 O O . GLU A 1 98 ? 1.163 1.608 23.231 1.00 59.75 98 GLU A O 1
ATOM 732 N N . PRO A 1 99 ? 1.280 2.975 25.046 1.00 54.22 99 PRO A N 1
ATOM 733 C CA . PRO A 1 99 ? 1.546 1.903 25.988 1.00 54.22 99 PRO A CA 1
ATOM 734 C C . PRO A 1 99 ? 0.390 0.910 25.959 1.00 54.22 99 PRO A C 1
ATOM 736 O O . PRO A 1 99 ? -0.775 1.295 25.954 1.00 54.22 99 PRO A O 1
ATOM 739 N N . GLU A 1 100 ? 0.724 -0.376 25.949 1.00 52.25 100 GLU A N 1
ATOM 740 C CA . GLU A 1 100 ? -0.257 -1.426 26.195 1.00 52.25 100 GLU A CA 1
ATOM 741 C C . GLU A 1 100 ? -0.865 -1.148 27.578 1.00 52.25 100 GLU A C 1
ATOM 743 O O . GLU A 1 100 ? -0.129 -1.088 28.570 1.00 52.25 100 GLU A O 1
ATOM 748 N N . HIS A 1 101 ? -2.174 -0.900 27.665 1.00 48.28 101 HIS A N 1
ATOM 749 C CA . HIS A 1 101 ? -2.839 -0.752 28.955 1.00 48.28 101 HIS A CA 1
ATOM 750 C C . HIS A 1 101 ? -2.858 -2.116 29.654 1.00 48.28 101 HIS A C 1
ATOM 752 O O . HIS A 1 101 ? -3.802 -2.896 29.560 1.00 48.28 101 HIS A O 1
ATOM 758 N N . VAL A 1 102 ? -1.779 -2.423 30.376 1.00 44.97 102 VAL A N 1
ATOM 759 C CA . VAL A 1 102 ? -1.742 -3.546 31.309 1.00 44.97 102 VAL A CA 1
ATOM 760 C C . VAL A 1 102 ? -2.456 -3.092 32.578 1.00 44.97 102 VAL A C 1
ATOM 762 O O . VAL A 1 102 ? -1.862 -2.453 33.447 1.00 44.97 102 VAL A O 1
ATOM 765 N N . LEU A 1 103 ? -3.751 -3.380 32.681 1.00 45.62 103 LEU A N 1
ATOM 766 C CA . LEU A 1 103 ? -4.465 -3.239 33.948 1.00 45.62 103 LEU A CA 1
ATOM 767 C C . LEU A 1 103 ? -3.954 -4.293 34.946 1.00 45.62 103 LEU A C 1
ATOM 769 O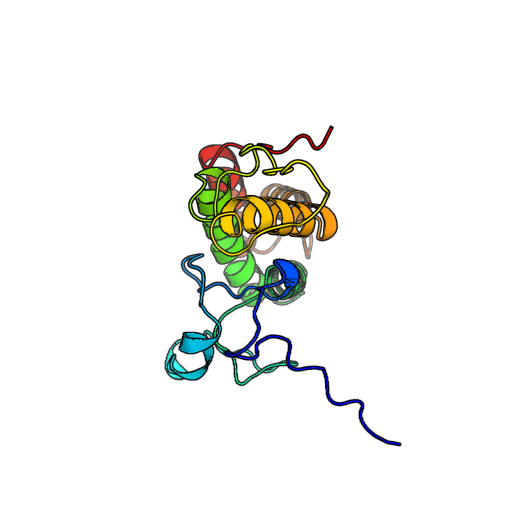 O . LEU A 1 103 ? -3.635 -5.431 34.576 1.00 45.62 103 LEU A O 1
ATOM 773 N N . GLU A 1 104 ? -3.877 -3.918 36.227 1.00 38.12 104 GLU A N 1
ATOM 774 C CA . GLU A 1 104 ? -3.586 -4.851 37.322 1.00 38.12 104 GLU A CA 1
ATOM 775 C C . GLU A 1 104 ? -4.538 -6.057 37.246 1.00 38.12 104 GLU A C 1
ATOM 777 O O . GLU A 1 104 ? -5.755 -5.909 37.318 1.00 38.12 104 GLU A O 1
ATOM 782 N N . GLY A 1 105 ? -3.979 -7.263 37.103 1.00 51.50 105 GLY A N 1
ATOM 783 C CA . GLY A 1 105 ? -4.750 -8.513 37.093 1.00 51.50 105 GLY A CA 1
ATOM 784 C C . GLY A 1 105 ? -4.849 -9.242 35.748 1.00 51.50 105 GLY A C 1
ATOM 785 O O . GLY A 1 105 ? -5.443 -10.316 35.710 1.00 51.50 105 GLY A O 1
ATOM 786 N N . GLY A 1 106 ? -4.239 -8.737 34.669 1.00 44.75 106 GLY A N 1
ATOM 787 C CA . GLY A 1 106 ? -4.046 -9.513 33.431 1.00 44.75 106 GLY A CA 1
ATOM 788 C C . GLY A 1 106 ? -5.301 -9.717 32.572 1.00 44.75 106 GLY A C 1
ATOM 789 O O . GLY A 1 106 ? -5.348 -10.659 31.780 1.00 44.75 106 GLY A O 1
ATOM 790 N N . VAL A 1 107 ? -6.309 -8.853 32.715 1.00 41.00 107 VAL A N 1
ATOM 791 C CA . VAL A 1 107 ? -7.503 -8.833 31.859 1.00 41.00 107 VAL A CA 1
ATOM 792 C C . VAL A 1 107 ? -7.389 -7.657 30.892 1.00 41.00 107 VAL A C 1
ATOM 794 O O . VAL A 1 107 ? -7.264 -6.514 31.323 1.00 41.00 107 VAL A O 1
ATOM 797 N N . VAL A 1 108 ? -7.415 -7.951 29.592 1.00 46.44 108 VAL A N 1
ATOM 798 C CA . VAL A 1 108 ? -7.433 -6.953 28.515 1.00 46.44 108 VAL A CA 1
ATOM 799 C C . VAL A 1 108 ? -8.886 -6.509 28.317 1.00 46.44 108 VAL A C 1
ATOM 801 O O . VAL A 1 108 ? -9.708 -7.304 27.858 1.00 46.44 108 VAL A O 1
ATOM 804 N N . GLU A 1 109 ? -9.236 -5.280 28.697 1.00 40.59 109 GLU A N 1
ATOM 805 C CA . GLU A 1 109 ? -10.512 -4.672 28.293 1.00 40.59 109 GLU A CA 1
ATOM 806 C C . GLU A 1 109 ? -10.400 -4.219 26.826 1.00 40.59 109 GLU A C 1
ATOM 808 O O . GLU A 1 109 ? -9.538 -3.419 26.479 1.00 40.59 109 GLU A O 1
ATOM 813 N N . GLY A 1 110 ? -11.263 -4.729 25.939 1.00 43.41 110 GLY A N 1
ATOM 814 C CA . GLY A 1 110 ? -11.545 -4.045 24.664 1.00 43.41 110 GLY A CA 1
ATOM 815 C C . GLY A 1 110 ? -12.424 -2.808 24.911 1.00 43.41 110 GLY A C 1
ATOM 816 O O . GLY A 1 110 ? -12.859 -2.618 26.043 1.00 43.41 110 GLY A O 1
ATOM 817 N N . PRO A 1 111 ? -12.806 -1.990 23.910 1.00 41.34 111 PRO A N 1
ATOM 818 C CA . PRO A 1 111 ? -12.432 -1.911 22.496 1.00 41.34 111 PRO A CA 1
ATOM 819 C C . PRO A 1 111 ? -11.604 -0.646 22.159 1.00 41.34 111 PRO A C 1
ATOM 821 O O . PRO A 1 111 ? -11.373 -0.375 20.980 1.00 41.34 111 PRO A O 1
ATOM 824 N N . GLU A 1 112 ? -11.171 0.141 23.149 1.00 46.53 112 GLU A N 1
ATOM 825 C CA . GLU A 1 112 ? -10.571 1.467 22.906 1.00 46.53 112 GLU A CA 1
ATOM 826 C C . GLU A 1 112 ? -9.060 1.431 22.578 1.00 46.53 112 GLU A C 1
ATOM 828 O O . GLU A 1 112 ? -8.565 2.366 21.956 1.00 46.53 112 GLU A O 1
ATOM 833 N N . ASP A 1 113 ? -8.368 0.306 22.814 1.00 52.88 113 ASP A N 1
ATOM 834 C CA . ASP A 1 113 ? -6.930 0.116 22.506 1.00 52.88 113 ASP A CA 1
ATOM 835 C C . ASP A 1 113 ? -6.638 -0.591 21.161 1.00 52.88 113 ASP A C 1
ATOM 837 O O . ASP A 1 113 ? -5.500 -0.955 20.842 1.00 52.88 113 ASP A O 1
ATOM 841 N N . THR A 1 114 ? -7.661 -0.785 20.323 1.00 62.09 114 THR A N 1
ATOM 842 C CA . THR A 1 114 ? -7.552 -1.563 19.071 1.00 62.09 114 THR A CA 1
ATOM 843 C C . THR A 1 114 ? -6.682 -0.908 17.999 1.00 62.09 114 THR A C 1
ATOM 845 O O . THR A 1 114 ? -6.059 -1.616 17.209 1.00 62.09 114 THR A O 1
ATOM 848 N N . PHE A 1 115 ? -6.614 0.425 17.937 1.00 69.81 115 PHE A N 1
ATOM 849 C CA . PHE A 1 115 ? -5.881 1.116 16.870 1.00 69.81 115 PHE A CA 1
ATOM 850 C C . PHE A 1 115 ? -4.357 1.016 17.052 1.00 69.81 115 PHE A C 1
ATOM 852 O O . PHE A 1 115 ? -3.652 0.689 16.098 1.00 69.81 115 PHE A O 1
ATOM 859 N N . GLY A 1 116 ? -3.824 1.197 18.264 1.00 75.88 116 GLY A N 1
ATOM 860 C CA . GLY A 1 116 ? -2.391 0.997 18.524 1.00 75.88 116 GLY A CA 1
ATOM 861 C C . GLY A 1 116 ? -1.941 -0.446 18.249 1.00 75.88 116 GLY A C 1
ATOM 862 O O . GLY A 1 116 ? -0.915 -0.682 17.600 1.00 75.88 116 GLY A O 1
ATOM 863 N N . GLU A 1 117 ? -2.745 -1.434 18.659 1.00 79.94 117 GLU A N 1
ATOM 864 C CA . GLU A 1 117 ? -2.491 -2.850 18.368 1.00 79.94 117 GLU A CA 1
ATOM 865 C C . GLU A 1 117 ? -2.568 -3.158 16.866 1.00 79.94 117 GLU A C 1
ATOM 867 O O . GLU A 1 117 ? -1.695 -3.848 16.323 1.00 79.94 117 GLU A O 1
ATOM 872 N N . LEU A 1 118 ? -3.561 -2.593 16.174 1.00 83.31 118 LEU A N 1
ATOM 873 C CA . LEU A 1 118 ? -3.692 -2.687 14.726 1.00 83.31 118 LEU A CA 1
ATOM 874 C C . LEU A 1 118 ? -2.455 -2.111 14.033 1.00 83.31 118 LEU A C 1
ATOM 876 O O . LEU A 1 118 ? -1.869 -2.788 13.189 1.00 83.31 118 LEU A O 1
ATOM 880 N N . ALA A 1 119 ? -2.010 -0.910 14.405 1.00 87.19 119 ALA A N 1
ATOM 881 C CA . ALA A 1 119 ? -0.821 -0.284 13.839 1.00 87.19 119 ALA A CA 1
ATOM 882 C C . ALA A 1 119 ? 0.431 -1.160 14.028 1.00 87.19 119 ALA A C 1
ATOM 884 O O . ALA A 1 119 ? 1.175 -1.383 13.067 1.00 87.19 119 ALA A O 1
ATOM 885 N N . ARG A 1 120 ? 0.636 -1.737 15.224 1.00 86.19 120 ARG A N 1
ATOM 886 C CA . ARG A 1 120 ? 1.715 -2.713 15.483 1.00 86.19 120 ARG A CA 1
ATOM 887 C C . ARG A 1 120 ? 1.572 -3.970 14.624 1.00 86.19 120 ARG A C 1
ATOM 889 O O . ARG A 1 120 ? 2.555 -4.476 14.085 1.00 86.19 120 ARG A O 1
ATOM 896 N N . GLY A 1 121 ? 0.360 -4.497 14.477 1.00 88.31 121 GLY A N 1
ATOM 897 C CA . GLY A 1 121 ? 0.069 -5.632 13.601 1.00 88.31 121 GLY A CA 1
ATOM 898 C C . GLY A 1 121 ? 0.383 -5.348 12.129 1.00 88.31 121 GLY A C 1
ATOM 899 O O . GLY A 1 121 ? 1.005 -6.175 11.465 1.00 88.31 121 GLY A O 1
ATOM 900 N N . LEU A 1 122 ? 0.024 -4.164 11.630 1.00 91.19 122 LEU A N 1
ATOM 901 C CA . LEU A 1 122 ? 0.297 -3.747 10.254 1.00 91.19 122 LEU A CA 1
ATOM 902 C C . LEU A 1 122 ? 1.800 -3.572 10.004 1.00 91.19 122 LEU A C 1
ATOM 904 O O . LEU A 1 122 ? 2.290 -3.999 8.959 1.00 91.19 122 LEU A O 1
ATOM 908 N N . TRP A 1 123 ? 2.551 -3.012 10.960 1.00 92.12 123 TRP A N 1
ATOM 909 C CA . TRP A 1 123 ? 4.015 -2.947 10.866 1.00 92.12 123 TRP A CA 1
ATOM 910 C C . TRP A 1 123 ? 4.658 -4.337 10.843 1.00 92.12 123 TRP A C 1
ATOM 912 O O . TRP A 1 123 ? 5.506 -4.588 9.985 1.00 92.12 123 TRP A O 1
ATOM 922 N N . ARG A 1 124 ? 4.196 -5.270 11.688 1.00 91.62 124 ARG A N 1
ATOM 923 C CA . ARG A 1 124 ? 4.646 -6.673 11.646 1.00 91.62 124 ARG A CA 1
ATOM 924 C C . ARG A 1 124 ? 4.405 -7.311 10.281 1.00 91.62 124 ARG A C 1
ATOM 926 O O . ARG A 1 124 ? 5.283 -8.002 9.775 1.00 91.62 124 ARG A O 1
ATOM 933 N N . GLU A 1 125 ? 3.259 -7.060 9.653 1.00 93.62 125 GLU A N 1
ATOM 934 C CA . GLU A 1 125 ? 2.984 -7.555 8.300 1.00 93.62 125 GLU A CA 1
ATOM 935 C C . GLU A 1 125 ? 3.901 -6.919 7.248 1.00 93.62 125 GLU A C 1
ATOM 937 O O . GLU A 1 125 ? 4.452 -7.626 6.402 1.00 93.62 125 GLU A O 1
ATOM 942 N N . VAL A 1 126 ? 4.130 -5.604 7.326 1.00 94.94 126 VAL A N 1
ATOM 943 C CA . VAL A 1 126 ? 5.066 -4.876 6.452 1.00 94.94 126 VAL A CA 1
ATOM 944 C C . VAL A 1 126 ? 6.476 -5.469 6.520 1.00 94.94 126 VAL A C 1
ATOM 946 O O . VAL A 1 126 ? 7.119 -5.654 5.481 1.00 94.94 126 VAL A O 1
ATOM 949 N N . GLU A 1 127 ? 6.945 -5.795 7.724 1.00 93.75 127 GLU A N 1
ATOM 950 C CA . GLU A 1 127 ? 8.244 -6.423 7.957 1.00 93.75 127 GLU A CA 1
ATOM 951 C C . GLU A 1 127 ? 8.266 -7.873 7.484 1.00 93.75 127 GLU A C 1
ATOM 953 O O . GLU A 1 127 ? 9.100 -8.241 6.656 1.00 93.75 127 GLU A O 1
ATOM 958 N N . ARG A 1 128 ? 7.320 -8.698 7.940 1.00 94.50 128 ARG A N 1
ATOM 959 C CA . ARG A 1 128 ? 7.233 -10.124 7.598 1.00 94.50 128 ARG A CA 1
ATOM 960 C C . ARG A 1 128 ? 7.187 -10.350 6.088 1.00 94.50 128 ARG A C 1
ATOM 962 O O . ARG A 1 128 ? 7.799 -11.289 5.585 1.00 94.50 128 ARG A O 1
ATOM 969 N N . LEU A 1 129 ? 6.478 -9.488 5.360 1.00 96.38 129 LEU A N 1
ATOM 970 C CA . LEU A 1 129 ? 6.304 -9.579 3.908 1.00 96.38 129 LEU A CA 1
ATOM 971 C C . LEU A 1 129 ? 7.392 -8.854 3.105 1.00 96.38 129 LEU A C 1
ATOM 973 O O . LEU A 1 129 ? 7.351 -8.895 1.871 1.00 96.38 129 LEU A O 1
ATOM 977 N N . GLN A 1 130 ? 8.358 -8.227 3.788 1.00 96.50 130 GLN A N 1
ATOM 978 C CA . GLN A 1 130 ? 9.487 -7.501 3.201 1.00 96.50 130 GLN A CA 1
ATOM 979 C C . GLN A 1 130 ? 9.040 -6.396 2.231 1.00 96.50 130 GLN A C 1
ATOM 981 O O . GLN A 1 130 ? 9.643 -6.189 1.178 1.00 96.50 130 GLN A O 1
ATOM 986 N N . ILE A 1 131 ? 7.986 -5.656 2.589 1.00 97.31 131 ILE A N 1
ATOM 987 C CA . ILE A 1 131 ? 7.388 -4.639 1.713 1.00 97.31 131 ILE A CA 1
ATOM 988 C C . ILE A 1 131 ? 8.400 -3.553 1.340 1.00 97.31 131 ILE A C 1
ATOM 990 O O . ILE A 1 131 ? 8.574 -3.247 0.163 1.00 97.31 131 ILE A O 1
ATOM 994 N N . VAL A 1 132 ? 9.082 -2.969 2.330 1.00 96.81 132 VAL A N 1
ATOM 995 C CA . VAL A 1 132 ? 10.043 -1.883 2.086 1.00 96.81 132 VAL A CA 1
ATOM 996 C C . VAL A 1 132 ? 11.219 -2.353 1.216 1.00 96.81 132 VAL A C 1
ATOM 998 O O . VAL A 1 132 ? 11.496 -1.669 0.232 1.00 96.81 132 VAL A O 1
ATOM 1001 N N . PRO A 1 133 ? 11.872 -3.502 1.489 1.00 96.94 133 PRO A N 1
ATOM 1002 C CA . PRO A 1 133 ? 12.874 -4.067 0.584 1.00 96.94 133 PRO A CA 1
ATOM 1003 C C . PRO A 1 133 ? 12.398 -4.211 -0.866 1.00 96.94 133 PRO A C 1
ATOM 1005 O O . PRO A 1 133 ? 13.086 -3.746 -1.767 1.00 96.94 133 PRO A O 1
ATOM 1008 N N . ILE A 1 134 ? 11.197 -4.754 -1.098 1.00 97.00 134 ILE A N 1
ATOM 1009 C CA . ILE A 1 134 ? 10.643 -4.917 -2.455 1.00 97.00 134 ILE A CA 1
ATOM 1010 C C . ILE A 1 134 ? 10.509 -3.568 -3.168 1.00 97.00 134 ILE A C 1
ATOM 1012 O O . ILE A 1 134 ? 10.891 -3.437 -4.331 1.00 97.00 134 ILE A O 1
ATOM 1016 N N . LEU A 1 135 ? 9.983 -2.555 -2.471 1.00 97.81 135 LEU A N 1
ATOM 1017 C CA . LEU A 1 135 ? 9.835 -1.206 -3.019 1.00 97.81 135 LEU A CA 1
ATOM 1018 C C . LEU A 1 135 ? 11.195 -0.574 -3.336 1.00 97.81 135 LEU A C 1
ATOM 1020 O O . LEU A 1 135 ? 11.357 0.040 -4.389 1.00 97.81 135 LEU A O 1
ATOM 1024 N N . VAL A 1 136 ? 12.177 -0.732 -2.445 1.00 97.25 136 VAL A N 1
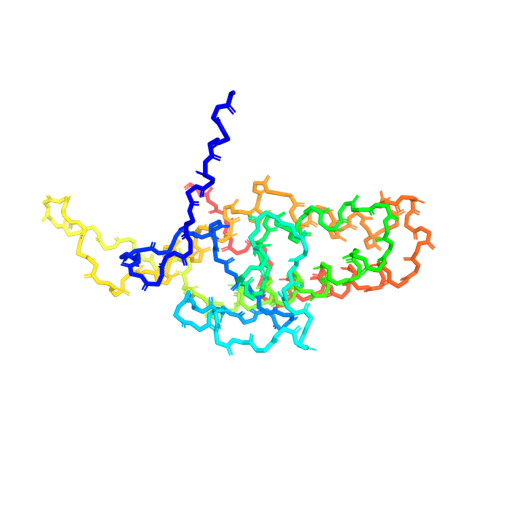ATOM 1025 C CA . VAL A 1 136 ? 13.533 -0.207 -2.645 1.00 97.25 136 VAL A CA 1
ATOM 1026 C C . VAL A 1 136 ? 14.197 -0.885 -3.839 1.00 97.25 136 VAL A C 1
ATOM 1028 O O . VAL A 1 136 ? 14.674 -0.183 -4.731 1.00 97.25 136 VAL A O 1
ATOM 1031 N N . ASP A 1 137 ? 14.166 -2.215 -3.916 1.00 97.19 137 ASP A N 1
ATOM 1032 C CA . ASP A 1 137 ? 14.780 -2.959 -5.015 1.00 97.19 137 ASP A CA 1
ATOM 1033 C C . ASP A 1 137 ? 14.155 -2.609 -6.366 1.00 97.19 137 ASP A C 1
ATOM 1035 O O . ASP A 1 137 ? 14.888 -2.323 -7.314 1.00 97.19 137 ASP A O 1
ATOM 1039 N N . GLU A 1 138 ? 12.825 -2.535 -6.477 1.00 97.56 138 GLU A N 1
ATOM 1040 C CA . GLU A 1 138 ? 12.188 -2.083 -7.720 1.00 97.56 138 GLU A CA 1
ATOM 1041 C C . GLU A 1 138 ? 12.575 -0.631 -8.049 1.00 97.56 138 GLU A C 1
ATOM 1043 O O . GLU A 1 138 ? 12.946 -0.339 -9.189 1.00 97.56 138 GLU A O 1
ATOM 1048 N N . SER A 1 139 ? 12.569 0.274 -7.061 1.00 97.31 139 SER A N 1
ATOM 1049 C CA . SER A 1 139 ? 12.916 1.690 -7.267 1.00 97.31 139 SER A CA 1
ATOM 1050 C C . SER A 1 139 ? 14.358 1.891 -7.747 1.00 97.31 139 SER A C 1
ATOM 1052 O O . SER A 1 139 ? 14.641 2.809 -8.519 1.00 97.31 139 SER A O 1
ATOM 1054 N N . GLU A 1 140 ? 15.265 0.998 -7.352 1.00 97.06 140 GLU A N 1
ATOM 1055 C CA . GLU A 1 140 ? 16.673 1.007 -7.747 1.00 97.06 140 GLU A CA 1
ATOM 1056 C C . GLU A 1 140 ? 16.920 0.191 -9.029 1.00 97.06 140 GLU A C 1
ATOM 1058 O O . GLU A 1 140 ? 18.029 0.171 -9.560 1.00 97.06 140 GLU A O 1
ATOM 1063 N N . GLY A 1 141 ? 15.870 -0.407 -9.601 1.00 94.69 141 GLY A N 1
ATOM 1064 C CA . GLY A 1 141 ? 15.933 -1.198 -10.828 1.00 94.69 141 GLY A CA 1
ATOM 1065 C C . GLY A 1 141 ? 16.486 -2.612 -10.637 1.00 94.69 141 GLY A C 1
ATOM 1066 O O . GLY A 1 141 ? 16.902 -3.238 -11.604 1.00 94.69 141 GLY A O 1
ATOM 1067 N N . ARG A 1 142 ? 16.506 -3.116 -9.402 1.00 95.56 142 ARG A N 1
ATOM 1068 C CA . ARG A 1 142 ? 16.878 -4.495 -9.048 1.00 95.56 142 ARG A CA 1
ATOM 1069 C C . ARG A 1 142 ? 15.678 -5.420 -8.837 1.00 95.56 142 ARG A C 1
ATOM 1071 O O . ARG A 1 142 ? 15.871 -6.590 -8.529 1.00 95.56 142 ARG A O 1
ATOM 1078 N N . GLY A 1 143 ? 14.463 -4.894 -8.976 1.00 91.00 143 GLY A N 1
ATOM 1079 C CA . GLY A 1 143 ? 13.227 -5.653 -8.832 1.00 91.00 143 GLY A CA 1
ATOM 1080 C C . GLY A 1 143 ? 12.938 -6.590 -10.009 1.00 91.00 143 GLY A C 1
ATOM 1081 O O . GLY A 1 143 ? 13.839 -7.027 -10.733 1.00 91.00 143 GLY A O 1
ATOM 1082 N N . VAL A 1 144 ? 11.661 -6.914 -10.2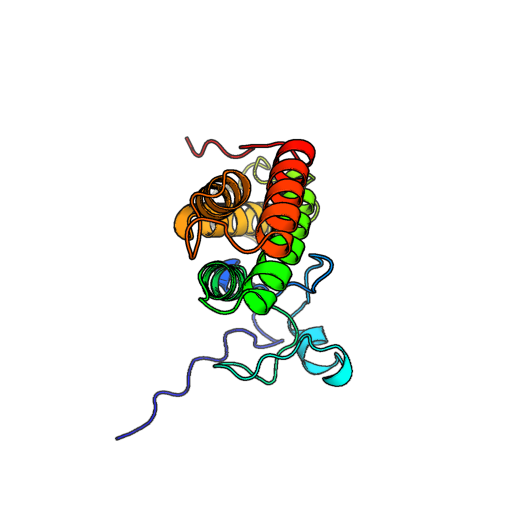08 1.00 90.81 144 VAL A N 1
ATOM 1083 C CA . VAL A 1 144 ? 11.235 -7.928 -11.187 1.00 90.81 144 VAL A CA 1
ATOM 1084 C C . VAL A 1 144 ? 11.691 -7.528 -12.595 1.00 90.81 144 VAL A C 1
ATOM 1086 O O . VAL A 1 144 ? 11.655 -6.357 -12.978 1.00 90.81 144 VAL A O 1
ATOM 1089 N N . ASP A 1 145 ? 12.177 -8.505 -13.363 1.00 90.00 145 ASP A N 1
ATOM 1090 C CA . ASP A 1 145 ? 12.751 -8.321 -14.703 1.00 90.00 145 ASP A CA 1
ATOM 1091 C C . ASP A 1 145 ? 13.951 -7.356 -14.772 1.00 90.00 145 ASP A C 1
ATOM 1093 O O . ASP A 1 145 ? 14.294 -6.871 -15.854 1.00 90.00 145 ASP A O 1
ATOM 1097 N N . GLY A 1 146 ? 14.606 -7.070 -13.641 1.00 89.00 146 GLY A N 1
ATOM 1098 C CA . GLY A 1 146 ? 15.696 -6.096 -13.562 1.00 89.00 146 GLY A CA 1
ATOM 1099 C C . GLY A 1 146 ? 15.215 -4.656 -13.752 1.00 89.00 146 GLY A C 1
ATOM 1100 O O . GLY A 1 146 ? 15.899 -3.855 -14.386 1.00 89.00 146 GLY A O 1
ATOM 1101 N N . GLY A 1 147 ? 13.996 -4.339 -13.296 1.00 86.25 147 GLY A N 1
ATOM 1102 C CA . GLY A 1 147 ? 13.464 -2.973 -13.300 1.00 86.25 147 GLY A CA 1
ATOM 1103 C C . GLY A 1 147 ? 13.219 -2.377 -14.689 1.00 86.25 147 GLY A C 1
ATOM 1104 O O . GLY A 1 147 ? 13.156 -1.156 -14.832 1.00 86.25 147 GLY A O 1
ATOM 1105 N N . LYS A 1 148 ? 13.076 -3.221 -15.720 1.00 91.56 148 LYS A N 1
ATOM 1106 C CA . LYS A 1 148 ? 12.828 -2.804 -17.115 1.00 91.56 148 LYS A CA 1
ATOM 1107 C C . LYS A 1 148 ? 11.524 -2.024 -17.293 1.00 91.56 148 LYS A C 1
ATOM 1109 O O . LYS A 1 148 ? 11.371 -1.270 -18.251 1.00 91.56 148 LYS A O 1
ATOM 1114 N N . HIS A 1 149 ? 10.567 -2.214 -16.388 1.00 94.88 149 HIS A N 1
ATOM 1115 C CA . HIS A 1 149 ? 9.262 -1.573 -16.460 1.00 94.88 149 HIS A CA 1
ATOM 1116 C C . HIS A 1 149 ? 9.280 -0.218 -15.755 1.00 94.88 149 HIS A C 1
ATOM 1118 O O . HIS A 1 149 ? 9.070 -0.119 -14.547 1.00 94.88 149 HIS A O 1
ATOM 1124 N N . MET A 1 150 ? 9.473 0.840 -16.543 1.00 94.06 150 MET A N 1
ATOM 1125 C CA . MET A 1 150 ? 9.631 2.207 -16.037 1.00 94.06 150 MET A CA 1
ATOM 1126 C C . MET A 1 150 ? 8.473 2.674 -15.149 1.00 94.06 150 MET A C 1
ATOM 1128 O O . MET A 1 150 ? 8.725 3.288 -14.120 1.00 94.06 150 MET A O 1
ATOM 1132 N N . SER A 1 151 ? 7.221 2.348 -15.487 1.00 95.50 151 SER A N 1
ATOM 1133 C CA . SER A 1 151 ? 6.061 2.728 -14.666 1.00 95.50 151 SER A CA 1
ATOM 1134 C C . SER A 1 151 ? 6.090 2.081 -13.280 1.00 95.50 151 SER A C 1
ATOM 1136 O O . SER A 1 151 ? 5.854 2.757 -12.283 1.00 95.50 151 SER A O 1
ATOM 1138 N N . ALA A 1 152 ? 6.426 0.790 -13.209 1.00 96.25 152 ALA A N 1
ATOM 113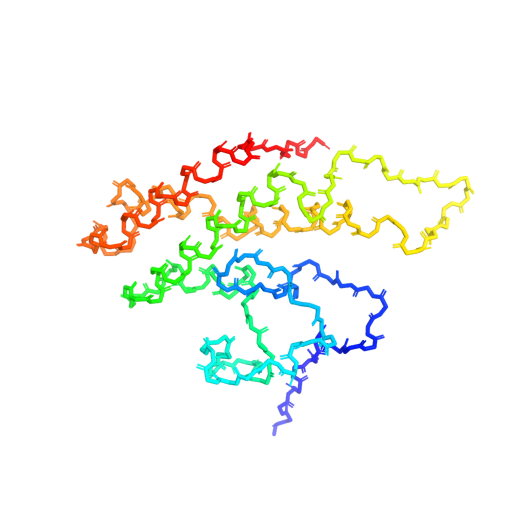9 C CA . ALA A 1 152 ? 6.525 0.060 -11.949 1.00 96.25 152 ALA A CA 1
ATOM 1140 C C . ALA A 1 152 ? 7.649 0.643 -11.078 1.00 96.25 152 ALA A C 1
ATOM 1142 O O . ALA A 1 152 ? 7.421 0.962 -9.911 1.00 96.25 152 ALA A O 1
ATOM 1143 N N . LYS A 1 153 ? 8.808 0.922 -11.687 1.00 97.31 153 LYS A N 1
ATOM 1144 C CA . LYS A 1 153 ? 9.922 1.625 -11.043 1.00 97.31 153 LYS A CA 1
ATOM 1145 C C . LYS A 1 153 ? 9.516 3.001 -10.508 1.00 97.31 153 LYS A C 1
ATOM 1147 O O . LYS A 1 153 ? 9.787 3.295 -9.349 1.00 97.31 153 LYS A O 1
ATOM 1152 N N . SER A 1 154 ? 8.836 3.825 -11.308 1.00 98.00 154 SER A N 1
ATOM 1153 C CA . SER A 1 154 ? 8.374 5.156 -10.888 1.00 98.00 154 SER A CA 1
ATOM 1154 C C . SER A 1 154 ? 7.427 5.094 -9.689 1.00 98.00 154 SER A C 1
ATOM 1156 O O . SER A 1 154 ? 7.607 5.854 -8.738 1.00 98.00 154 SER A O 1
ATOM 1158 N N . TYR A 1 155 ? 6.459 4.173 -9.690 1.00 98.38 155 TYR A N 1
ATOM 1159 C CA . TYR A 1 155 ? 5.551 4.010 -8.553 1.00 98.38 155 TYR A CA 1
ATOM 1160 C C . TYR A 1 155 ? 6.247 3.446 -7.315 1.00 98.38 155 TYR A C 1
ATOM 1162 O O . TYR A 1 155 ? 5.931 3.862 -6.203 1.00 98.38 155 TYR A O 1
ATOM 1170 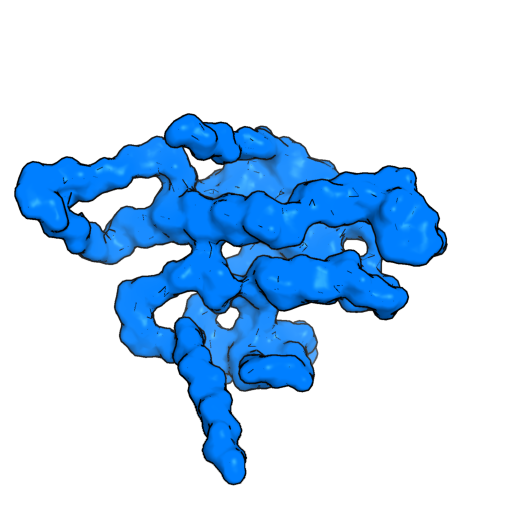N N . ALA A 1 156 ? 7.230 2.559 -7.480 1.00 98.12 156 ALA A N 1
ATOM 1171 C CA . ALA A 1 156 ? 8.058 2.104 -6.370 1.00 98.12 156 ALA A CA 1
ATOM 1172 C C . ALA A 1 156 ? 8.885 3.258 -5.773 1.00 98.12 156 ALA A C 1
ATOM 1174 O O . ALA A 1 156 ? 8.926 3.416 -4.555 1.00 98.12 156 ALA A O 1
ATOM 1175 N N . THR A 1 157 ? 9.473 4.126 -6.607 1.00 98.31 157 THR A N 1
ATOM 1176 C CA . THR A 1 157 ? 10.165 5.342 -6.149 1.00 98.31 157 THR A CA 1
ATOM 1177 C C . THR A 1 157 ? 9.234 6.259 -5.351 1.00 98.31 157 THR A C 1
ATOM 1179 O O . THR A 1 157 ? 9.608 6.722 -4.271 1.00 98.31 157 THR A O 1
ATOM 1182 N N . GLU A 1 158 ? 8.015 6.498 -5.842 1.00 98.38 158 GLU A N 1
ATOM 1183 C CA . GLU A 1 158 ? 7.005 7.284 -5.123 1.00 98.38 158 GLU A CA 1
ATOM 1184 C C . GLU A 1 158 ? 6.628 6.627 -3.787 1.00 98.38 158 GLU A C 1
ATOM 1186 O O . GLU A 1 158 ? 6.569 7.304 -2.762 1.00 98.38 158 GLU A O 1
ATOM 1191 N N . ALA A 1 159 ? 6.438 5.308 -3.764 1.00 98.19 159 ALA A N 1
ATOM 1192 C CA . ALA A 1 159 ? 6.099 4.567 -2.555 1.00 98.19 159 ALA A CA 1
ATOM 1193 C C . ALA A 1 159 ? 7.207 4.634 -1.491 1.00 98.19 159 ALA A C 1
ATOM 1195 O O . ALA A 1 159 ? 6.916 4.854 -0.314 1.00 98.19 159 ALA A O 1
ATOM 1196 N N . VAL A 1 160 ? 8.480 4.521 -1.890 1.00 97.81 160 VAL A N 1
ATOM 1197 C CA . VAL A 1 160 ? 9.630 4.718 -0.988 1.00 97.81 160 VAL A CA 1
ATOM 1198 C C . VAL A 1 160 ? 9.649 6.146 -0.440 1.00 97.81 160 VAL A C 1
ATOM 1200 O O . VAL A 1 160 ? 9.903 6.350 0.750 1.00 97.81 160 VAL A O 1
ATOM 1203 N N . TRP A 1 161 ? 9.363 7.144 -1.280 1.00 97.69 161 TRP A N 1
ATOM 1204 C CA . TRP A 1 161 ? 9.270 8.534 -0.837 1.00 97.69 161 TRP A CA 1
ATOM 1205 C C . TRP A 1 161 ? 8.126 8.744 0.163 1.00 97.69 161 TRP A C 1
ATOM 1207 O O . TRP A 1 161 ? 8.342 9.359 1.208 1.00 97.69 161 TRP A O 1
ATOM 1217 N N . LEU A 1 162 ? 6.943 8.190 -0.110 1.00 97.31 162 LEU A N 1
ATOM 1218 C CA . LEU A 1 162 ? 5.777 8.240 0.773 1.00 97.31 162 LEU A CA 1
ATOM 1219 C C . LEU A 1 162 ? 6.062 7.587 2.128 1.00 97.31 162 LEU A C 1
ATOM 1221 O O . LEU A 1 162 ? 5.775 8.187 3.161 1.00 97.31 162 LEU A O 1
ATOM 1225 N N . TRP A 1 163 ? 6.701 6.417 2.141 1.00 95.56 163 TRP A N 1
ATOM 1226 C CA . TRP A 1 163 ? 7.122 5.748 3.373 1.00 95.56 163 TRP A CA 1
ATOM 1227 C C . TRP A 1 163 ? 8.068 6.615 4.216 1.00 95.56 163 TRP A C 1
ATOM 1229 O O . TRP A 1 163 ? 7.854 6.789 5.418 1.00 95.56 163 TRP A O 1
ATOM 1239 N N . ARG A 1 164 ? 9.086 7.223 3.589 1.00 94.75 164 ARG A N 1
ATOM 1240 C CA . ARG A 1 164 ? 10.015 8.137 4.279 1.00 94.75 164 ARG A CA 1
ATOM 1241 C C . ARG A 1 164 ? 9.295 9.374 4.810 1.00 94.75 164 ARG A C 1
ATOM 1243 O O . ARG A 1 164 ? 9.502 9.755 5.957 1.00 94.75 164 ARG A O 1
ATOM 1250 N N . LYS A 1 165 ? 8.417 9.975 4.004 1.00 93.69 165 LYS A N 1
ATOM 1251 C CA . LYS A 1 165 ? 7.629 11.155 4.385 1.00 93.69 165 LYS A CA 1
ATOM 1252 C C . LYS A 1 165 ? 6.634 10.859 5.511 1.00 93.69 165 LYS A C 1
ATOM 1254 O O . LYS A 1 165 ? 6.347 11.743 6.313 1.00 93.69 165 LYS A O 1
ATOM 1259 N N . GLY A 1 166 ? 6.107 9.638 5.563 1.00 88.38 166 GLY A N 1
ATOM 1260 C CA . GLY A 1 166 ? 5.212 9.171 6.619 1.00 88.38 166 GLY A CA 1
ATOM 1261 C C . GLY A 1 166 ? 5.906 9.014 7.969 1.00 88.38 166 GLY A C 1
ATOM 1262 O O . GLY A 1 166 ? 5.235 8.996 8.986 1.00 88.38 166 GLY A O 1
ATOM 1263 N N . GLY A 1 167 ? 7.236 8.952 8.007 1.00 84.12 167 GLY A N 1
ATOM 1264 C CA . GLY A 1 167 ? 7.996 8.870 9.249 1.00 84.12 167 GLY A CA 1
ATOM 1265 C C . GLY A 1 167 ? 9.248 8.016 9.127 1.00 84.12 167 GLY A C 1
ATOM 1266 O O . GLY A 1 167 ? 10.201 8.316 9.829 1.00 84.12 167 GLY A O 1
ATOM 1267 N N . GLY A 1 168 ? 9.269 7.030 8.213 1.00 71.81 168 GLY A N 1
ATOM 1268 C CA . GLY A 1 168 ? 10.385 6.098 7.994 1.00 71.81 168 GLY A CA 1
ATOM 1269 C C . GLY A 1 168 ? 10.768 5.272 9.237 1.00 71.81 168 GLY A C 1
ATOM 1270 O O . GLY A 1 168 ? 10.963 5.821 10.308 1.00 71.81 168 GLY A O 1
ATOM 1271 N N . ARG A 1 169 ? 10.894 3.939 9.115 1.00 61.56 169 ARG A N 1
ATOM 1272 C CA . ARG A 1 169 ? 11.307 3.016 10.212 1.00 61.56 169 ARG A CA 1
ATOM 1273 C C . ARG A 1 169 ? 10.766 3.372 11.615 1.00 61.56 169 ARG A C 1
ATOM 1275 O O . ARG A 1 169 ? 11.510 3.334 12.589 1.00 61.56 169 ARG A O 1
ATOM 1282 N N . ARG A 1 170 ? 9.497 3.765 11.760 1.00 55.31 170 ARG A N 1
ATOM 1283 C CA . ARG A 1 170 ? 9.013 4.253 13.064 1.00 55.31 170 ARG A CA 1
ATOM 1284 C C . ARG A 1 170 ? 8.667 3.151 14.069 1.00 55.31 170 ARG A C 1
ATOM 1286 O O . ARG A 1 170 ? 8.016 3.430 15.065 1.00 55.31 170 ARG A O 1
ATOM 1293 N N . TRP A 1 171 ? 9.138 1.929 13.844 1.00 49.31 171 TRP A N 1
ATOM 1294 C CA . TRP A 1 171 ? 9.018 0.847 14.806 1.00 49.31 171 TRP A CA 1
ATOM 1295 C C . TRP A 1 171 ? 10.328 0.056 14.840 1.00 49.31 171 TRP A C 1
ATOM 1297 O O . TRP A 1 171 ? 10.531 -0.869 14.066 1.00 49.31 171 TRP A O 1
ATOM 1307 N N . ASP A 1 172 ? 11.252 0.475 15.708 1.00 45.28 172 ASP A N 1
ATOM 1308 C CA . ASP A 1 172 ? 12.261 -0.441 16.237 1.00 45.28 172 ASP A CA 1
ATOM 1309 C C . ASP A 1 172 ? 11.546 -1.231 17.337 1.00 45.28 172 ASP A C 1
ATOM 1311 O O . ASP A 1 172 ? 11.387 -0.739 18.456 1.00 45.28 172 ASP A O 1
ATOM 1315 N N . ALA A 1 173 ? 11.054 -2.425 17.005 1.00 40.62 173 ALA A N 1
ATOM 1316 C CA . ALA A 1 173 ? 10.657 -3.391 18.016 1.00 40.62 173 ALA A CA 1
ATOM 1317 C C . ALA A 1 173 ? 11.908 -3.727 18.845 1.00 40.62 173 ALA A C 1
ATOM 1319 O O . ALA A 1 173 ? 12.804 -4.427 18.369 1.00 40.62 173 ALA A O 1
ATOM 1320 N N . LYS A 1 174 ? 12.016 -3.151 20.043 1.00 33.38 174 LYS A N 1
ATOM 1321 C CA . LYS A 1 174 ? 12.950 -3.631 21.063 1.00 33.38 174 LYS A CA 1
ATOM 1322 C C . LYS A 1 174 ? 12.314 -4.756 21.855 1.00 33.38 174 LYS A C 1
ATOM 1324 O O . LYS A 1 174 ? 11.108 -4.632 22.156 1.00 33.38 174 LYS A O 1
#

Foldseek 3Di:
DDDPLDDPLLPLPDPARQLQNWFADLLLDTDRSVCQQVDDVVSVQADPDSCRRGGGDGLLRLLVLCQDLDLVSVLSSLSNLLNNLLCLLLQVQHALPPDQPPDPPRDRDDDPCRSNVSSVSNVVSCVVSVVLVSLVCLLVQNGRPSVPPVSSNVSSVSSNVSNVNSPHPPDPPD

pLDDT: mean 78.05, std 20.54, range [31.12, 98.44]

Secondary structure (DSSP, 8-state):
-----------TT-SS--TTT-EE-TTS-EE-HHHHTTS-GGGS---SSS-TTS-SB-HHHHHHHHT-SSHHHHHHHHHHHHHHHHHHHTTTT--TTSPP---TTS----STTHHHHHHHHHHHHHHHTTHHHHHHHHHTT-SGGGS--HHHHHHHHHHHHHHHHHTSS-----

InterPro domains:
  IPR013929 RPAP1, C-terminal [PF08620] (21-88)
  IPR039913 RNA polymerase II-associated protein RPAP1/Rba50 [PTHR21483] (19-95)